Protein AF-A0A341FG64-F1 (afdb_monomer_lite)

Sequence (109 aa):
MRPYPYEPDDPVICEIAEPEDWAELVNRHPLVRKRDPDFWEHWLGAQRQGSRRHRTPFVLVNWADVAKEYDAVHVTPRGYLLSAWAPIATEYGLTTLAGWGPDLTCWLR

Secondary structure (DSSP, 8-state):
-PPP---PPPP-EEEE-SHHHHHHHHHHSEE-----HHHHHHHS---S-------PPB-EE-HHHHTTT-SEEEE-HHHHHHHBTS-EEETTEEE-B-S--TTEEEE--

Structure (mmCIF, N/CA/C/O backbone):
data_AF-A0A341FG64-F1
#
_entry.id   AF-A0A341FG64-F1
#
loop_
_atom_site.group_PDB
_atom_site.id
_atom_site.type_symbol
_atom_site.label_atom_id
_atom_site.label_alt_id
_atom_site.label_comp_id
_atom_site.label_asym_id
_atom_site.label_entity_id
_atom_site.label_seq_id
_atom_site.pdbx_PDB_ins_code
_atom_site.Cartn_x
_atom_site.Cartn_y
_atom_site.Cartn_z
_atom_site.occupancy
_atom_site.B_iso_or_equiv
_atom_site.auth_seq_id
_atom_site.auth_comp_id
_atom_site.auth_asym_id
_atom_site.auth_atom_id
_atom_site.pdbx_PDB_model_num
ATOM 1 N N . MET A 1 1 ? -25.489 -18.616 30.373 1.00 56.91 1 MET A N 1
ATOM 2 C CA . MET A 1 1 ? -24.491 -17.782 29.672 1.00 56.91 1 MET A CA 1
ATOM 3 C C . MET A 1 1 ? -25.256 -16.993 28.618 1.00 56.91 1 MET A C 1
ATOM 5 O O . MET A 1 1 ? -25.805 -17.620 27.724 1.00 56.91 1 MET A O 1
ATOM 9 N N . ARG A 1 2 ? -25.462 -15.679 28.794 1.00 49.84 2 ARG A N 1
ATOM 10 C CA . ARG A 1 2 ? -26.086 -14.861 27.737 1.00 49.84 2 ARG A CA 1
ATOM 11 C C . ARG A 1 2 ? -25.007 -14.585 26.681 1.00 49.84 2 ARG A C 1
ATOM 13 O O . ARG A 1 2 ? -23.911 -14.213 27.102 1.00 49.84 2 ARG A O 1
ATOM 20 N N . PRO A 1 3 ? -25.259 -14.786 25.377 1.00 68.00 3 PRO A N 1
ATOM 21 C CA . PRO A 1 3 ? -24.331 -14.321 24.357 1.00 68.00 3 PRO A CA 1
ATOM 22 C C . PRO A 1 3 ? -24.217 -12.800 24.485 1.00 68.00 3 PRO A C 1
ATOM 24 O O . PRO A 1 3 ? -25.222 -12.105 24.644 1.00 68.00 3 PRO A O 1
ATOM 27 N N . TYR A 1 4 ? -22.985 -12.304 24.518 1.00 62.62 4 TYR A N 1
ATOM 28 C CA . TYR A 1 4 ? -22.720 -10.874 24.440 1.00 62.62 4 TYR A CA 1
ATOM 29 C C . TYR A 1 4 ? -23.159 -10.427 23.038 1.00 62.62 4 TYR A C 1
ATOM 31 O O . TYR A 1 4 ? -22.728 -11.068 22.077 1.00 62.62 4 TYR A O 1
ATOM 39 N N . PRO A 1 5 ? -24.026 -9.413 22.877 1.00 66.31 5 PRO A N 1
ATOM 40 C CA . PRO A 1 5 ? -24.375 -8.912 21.555 1.00 66.31 5 PRO A CA 1
ATOM 41 C C . PRO A 1 5 ? -23.184 -8.100 21.038 1.00 66.31 5 PRO A C 1
ATOM 43 O O . PRO A 1 5 ? -23.105 -6.892 21.233 1.00 66.31 5 PRO A O 1
ATOM 46 N N . TYR A 1 6 ? -22.203 -8.796 20.475 1.00 63.22 6 TYR A N 1
ATOM 47 C CA . TYR A 1 6 ? -21.187 -8.207 19.622 1.00 63.22 6 TYR A CA 1
ATOM 48 C C . TYR A 1 6 ? -21.586 -8.566 18.195 1.00 63.22 6 TYR A C 1
ATOM 50 O O . TYR A 1 6 ? -21.353 -9.687 17.748 1.00 63.22 6 TYR A O 1
ATOM 58 N N . GLU A 1 7 ? -22.280 -7.647 17.533 1.00 70.44 7 GLU A N 1
ATOM 59 C CA . GLU A 1 7 ? -22.337 -7.627 16.076 1.00 70.44 7 GLU A CA 1
ATOM 60 C C . GLU A 1 7 ? -21.096 -6.834 15.652 1.00 70.44 7 GLU A C 1
ATOM 62 O O . GLU A 1 7 ? -21.065 -5.626 15.893 1.00 70.44 7 GLU A O 1
ATOM 67 N N . PRO A 1 8 ? -20.016 -7.488 15.183 1.00 68.81 8 PRO A N 1
ATOM 68 C CA . PRO A 1 8 ? -18.881 -6.751 14.651 1.00 68.81 8 PRO A CA 1
ATOM 69 C C . PRO A 1 8 ? -19.356 -5.903 13.476 1.00 68.81 8 PRO A C 1
ATOM 71 O O . PRO A 1 8 ? -20.103 -6.395 12.630 1.00 68.81 8 PRO A O 1
ATOM 74 N N . ASP A 1 9 ? -18.904 -4.654 13.424 1.00 81.75 9 ASP A N 1
ATOM 75 C CA . ASP A 1 9 ? -19.026 -3.853 12.212 1.00 81.75 9 ASP A CA 1
ATOM 76 C C . ASP A 1 9 ? -18.327 -4.580 11.050 1.00 81.75 9 ASP A C 1
ATOM 78 O O . ASP A 1 9 ? -17.316 -5.266 11.250 1.00 81.75 9 ASP A O 1
ATOM 82 N N . ASP A 1 10 ? -18.860 -4.432 9.836 1.00 88.81 10 ASP A N 1
ATOM 83 C CA . ASP A 1 10 ? -18.216 -4.977 8.641 1.00 88.81 10 ASP A CA 1
ATOM 84 C C . ASP A 1 10 ? -16.819 -4.346 8.467 1.00 88.81 10 ASP A C 1
ATOM 86 O O . ASP A 1 10 ? -16.678 -3.121 8.570 1.00 88.81 10 ASP A O 1
ATOM 90 N N . PRO A 1 11 ? -15.770 -5.147 8.194 1.00 92.00 11 PRO A N 1
ATOM 91 C CA . PRO A 1 11 ? -14.416 -4.628 8.072 1.00 92.00 11 PRO A CA 1
ATOM 92 C C . PRO A 1 11 ? -14.270 -3.744 6.829 1.00 92.00 11 PRO A C 1
ATOM 94 O O . PRO A 1 11 ? -14.699 -4.098 5.729 1.00 92.00 11 PRO A O 1
ATOM 97 N N . VAL A 1 12 ? -13.585 -2.614 6.986 1.00 96.56 12 VAL A N 1
ATOM 98 C CA . VAL A 1 12 ? -13.229 -1.708 5.892 1.00 96.56 12 VAL A CA 1
ATOM 99 C C . VAL A 1 12 ? -11.925 -2.189 5.261 1.00 96.56 12 VAL A C 1
ATOM 101 O O . VAL A 1 12 ? -10.845 -2.040 5.835 1.00 96.56 12 VAL A O 1
ATOM 104 N N . ILE A 1 13 ? -12.019 -2.776 4.070 1.00 97.56 13 ILE A N 1
ATOM 105 C CA . ILE A 1 13 ? -10.879 -3.365 3.359 1.00 97.56 13 ILE A CA 1
ATOM 106 C C . ILE A 1 13 ? -10.415 -2.415 2.252 1.00 97.56 13 ILE A C 1
ATOM 108 O O . ILE A 1 13 ? -11.212 -1.985 1.421 1.00 97.56 13 ILE A O 1
ATOM 112 N N . CYS A 1 14 ? -9.117 -2.114 2.219 1.00 98.12 14 CYS A N 1
ATOM 113 C CA . CYS A 1 14 ? -8.481 -1.507 1.054 1.00 98.12 14 CYS A CA 1
ATOM 114 C C . CYS A 1 14 ? -8.118 -2.615 0.059 1.00 98.12 14 CYS A C 1
ATOM 116 O O . CYS A 1 14 ? -7.256 -3.449 0.345 1.00 98.12 14 CYS A O 1
ATOM 118 N N . GLU A 1 15 ? -8.788 -2.641 -1.088 1.00 98.50 15 GLU A N 1
ATOM 119 C CA . GLU A 1 15 ? -8.514 -3.605 -2.152 1.00 98.50 15 GLU A CA 1
ATOM 120 C C . GLU A 1 15 ? -7.503 -3.034 -3.151 1.00 98.50 15 GLU A C 1
ATOM 122 O O . GLU A 1 15 ? -7.640 -1.904 -3.612 1.00 98.50 15 GLU A O 1
ATOM 127 N N . ILE A 1 16 ? -6.488 -3.830 -3.487 1.00 98.44 16 ILE A N 1
ATOM 128 C CA . ILE A 1 16 ? -5.479 -3.520 -4.500 1.00 98.44 16 ILE A CA 1
ATOM 129 C C . ILE A 1 16 ? -5.706 -4.454 -5.692 1.00 98.44 16 ILE A C 1
ATOM 131 O O . ILE A 1 16 ? -5.282 -5.622 -5.697 1.00 98.44 16 ILE A O 1
ATOM 135 N N . ALA A 1 17 ? -6.405 -3.949 -6.704 1.00 98.06 17 ALA A N 1
ATOM 136 C CA . ALA A 1 17 ? -6.764 -4.674 -7.917 1.00 98.06 17 ALA A CA 1
ATOM 137 C C . ALA A 1 17 ? -5.872 -4.312 -9.112 1.00 98.06 17 ALA A C 1
ATOM 139 O O . ALA A 1 17 ? -5.652 -5.154 -9.991 1.00 98.06 17 ALA A O 1
ATOM 140 N N . GLU A 1 18 ? -5.321 -3.100 -9.117 1.00 97.38 18 GLU A N 1
ATOM 141 C CA . GLU A 1 18 ? -4.484 -2.533 -10.175 1.00 97.38 18 GLU A CA 1
ATOM 142 C C . GLU A 1 18 ? -3.306 -1.718 -9.585 1.00 97.38 18 GLU A C 1
ATOM 144 O O . GLU A 1 18 ? -3.310 -1.376 -8.396 1.00 97.38 18 GLU A O 1
ATOM 149 N N . PRO A 1 19 ? -2.251 -1.425 -10.372 1.00 96.94 19 PRO A N 1
ATOM 150 C CA . PRO A 1 19 ? -1.117 -0.617 -9.910 1.00 96.94 19 PRO A CA 1
ATOM 151 C C . PRO A 1 19 ? -1.510 0.769 -9.385 1.00 96.94 19 PRO A C 1
ATOM 153 O O . PRO A 1 19 ? -0.857 1.301 -8.484 1.00 96.94 19 PRO A O 1
ATOM 156 N N . GLU A 1 20 ? -2.569 1.350 -9.940 1.00 97.75 20 GLU A N 1
ATOM 157 C CA . GLU A 1 20 ? -3.119 2.648 -9.567 1.00 97.75 20 GLU A CA 1
ATOM 158 C C . GLU A 1 20 ? -3.678 2.646 -8.139 1.00 97.75 20 GLU A C 1
ATOM 160 O O . GLU A 1 20 ? -3.420 3.599 -7.405 1.00 97.75 20 GLU A O 1
ATOM 165 N N . ASP A 1 21 ? -4.329 1.562 -7.702 1.00 98.12 21 ASP A N 1
ATOM 166 C CA . ASP A 1 21 ? -4.836 1.427 -6.326 1.00 98.12 21 ASP A CA 1
ATOM 167 C C . ASP A 1 21 ? -3.677 1.459 -5.320 1.00 98.12 21 ASP A C 1
ATOM 169 O O . ASP A 1 21 ? -3.730 2.104 -4.269 1.00 98.12 21 ASP A O 1
ATOM 173 N N . TRP A 1 22 ? -2.569 0.796 -5.670 1.00 97.31 22 TRP A N 1
ATOM 174 C CA . TRP A 1 22 ? -1.355 0.819 -4.859 1.00 97.31 22 TRP A CA 1
ATOM 175 C C . TRP A 1 22 ? -0.718 2.212 -4.824 1.00 97.31 22 TRP A C 1
ATOM 177 O O . TRP A 1 22 ? -0.284 2.675 -3.765 1.00 97.31 22 TRP A O 1
ATOM 187 N N . ALA A 1 23 ? -0.662 2.898 -5.968 1.00 96.94 23 ALA A N 1
ATOM 188 C CA . ALA A 1 23 ? -0.168 4.269 -6.041 1.00 96.94 23 ALA A CA 1
ATOM 189 C C . ALA A 1 23 ? -1.023 5.221 -5.193 1.00 96.94 23 ALA A C 1
ATOM 191 O O . ALA A 1 23 ? -0.469 6.050 -4.468 1.00 96.94 23 ALA A O 1
ATOM 192 N N . GLU A 1 24 ? -2.350 5.081 -5.242 1.00 98.06 24 GLU A N 1
ATOM 193 C CA . GLU A 1 24 ? -3.283 5.869 -4.441 1.00 98.06 24 GLU A CA 1
ATOM 194 C C . GLU A 1 24 ? -3.060 5.642 -2.943 1.00 98.06 24 GLU A C 1
ATOM 196 O O . GLU A 1 24 ? -2.925 6.613 -2.194 1.00 98.06 24 GLU A O 1
ATOM 201 N N . LEU A 1 25 ? -2.925 4.385 -2.507 1.00 97.44 25 LEU A N 1
ATOM 202 C CA . LEU A 1 25 ? -2.634 4.064 -1.108 1.00 97.44 25 LEU A CA 1
ATOM 203 C C . LEU A 1 25 ? -1.330 4.731 -0.634 1.00 97.44 25 LEU A C 1
ATOM 205 O O . LEU A 1 25 ? -1.283 5.313 0.453 1.00 97.44 25 LEU A O 1
ATOM 209 N N . VAL A 1 26 ? -0.278 4.694 -1.458 1.00 96.06 26 VAL A N 1
ATOM 210 C CA . VAL A 1 26 ? 1.011 5.342 -1.157 1.00 96.06 26 VAL A CA 1
ATOM 211 C C . VAL A 1 26 ? 0.890 6.868 -1.143 1.00 96.06 26 VAL A C 1
ATOM 213 O O . VAL A 1 26 ? 1.505 7.508 -0.292 1.00 96.06 26 VAL A O 1
ATOM 216 N N . ASN A 1 27 ? 0.110 7.460 -2.051 1.00 96.19 27 ASN A N 1
ATOM 217 C CA . ASN A 1 27 ? -0.121 8.906 -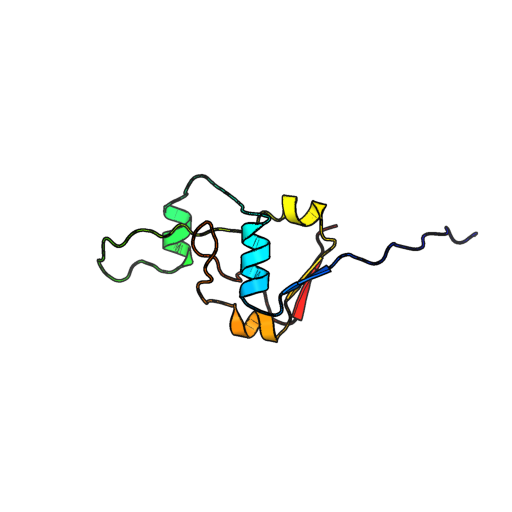2.095 1.00 96.19 27 ASN A CA 1
ATOM 218 C C . ASN A 1 27 ? -0.901 9.401 -0.871 1.00 96.19 27 ASN A C 1
ATOM 220 O O . ASN A 1 27 ? -0.584 10.460 -0.336 1.00 96.19 27 ASN A O 1
ATOM 224 N N . ARG A 1 28 ? -1.892 8.634 -0.401 1.00 97.38 28 ARG A N 1
ATOM 225 C CA . ARG A 1 28 ? -2.683 8.976 0.792 1.00 97.38 28 ARG A CA 1
ATOM 226 C C . ARG A 1 28 ? -1.899 8.791 2.084 1.00 97.38 28 ARG A C 1
ATOM 228 O O . ARG A 1 28 ? -2.011 9.616 2.985 1.00 97.38 28 ARG A O 1
ATOM 235 N N . HIS A 1 29 ? -1.075 7.748 2.151 1.00 96.50 29 HIS A N 1
ATOM 236 C CA . HIS A 1 29 ? -0.323 7.392 3.354 1.00 96.50 29 HIS A CA 1
ATOM 237 C C . HIS A 1 29 ? 1.184 7.296 3.080 1.00 96.50 29 HIS A C 1
ATOM 239 O O . HIS A 1 29 ? 1.782 6.229 3.268 1.00 96.50 29 HIS A O 1
ATOM 245 N N . PRO A 1 30 ? 1.850 8.384 2.652 1.00 94.56 30 PRO A N 1
ATOM 246 C CA . PRO A 1 30 ? 3.258 8.334 2.303 1.00 94.56 30 PRO A CA 1
ATOM 247 C C . PRO A 1 30 ? 4.116 8.238 3.565 1.00 94.56 30 PRO A C 1
ATOM 249 O O . PRO A 1 30 ? 4.071 9.085 4.463 1.00 94.56 30 PRO A O 1
ATOM 252 N N . LEU A 1 31 ? 4.986 7.235 3.623 1.00 89.94 31 LEU A N 1
ATOM 253 C CA . LEU A 1 31 ? 6.043 7.171 4.621 1.00 89.94 31 LEU A CA 1
ATOM 254 C C . LEU A 1 31 ? 7.222 8.037 4.170 1.00 89.94 31 LEU A C 1
ATOM 256 O O . LEU A 1 31 ? 8.206 7.557 3.601 1.00 89.94 31 LEU A O 1
ATOM 260 N N . VAL A 1 32 ? 7.137 9.336 4.451 1.00 70.81 32 VAL A N 1
ATOM 261 C CA . VAL A 1 32 ? 8.221 10.283 4.166 1.00 70.81 32 VAL A CA 1
ATOM 262 C C . VAL A 1 32 ? 9.329 10.126 5.216 1.00 70.81 32 VAL A C 1
ATOM 264 O O . VAL A 1 32 ? 9.395 10.851 6.208 1.00 70.81 32 VAL A O 1
ATOM 267 N N . ARG A 1 33 ? 10.228 9.155 5.020 1.00 62.16 33 ARG A N 1
ATOM 268 C CA . ARG A 1 33 ? 11.491 9.094 5.773 1.00 62.16 33 ARG A CA 1
ATOM 269 C C . ARG A 1 33 ? 12.503 10.077 5.182 1.00 62.16 33 ARG A C 1
ATOM 271 O O . ARG A 1 33 ? 12.575 10.260 3.969 1.00 62.16 33 ARG A O 1
ATOM 278 N N . LYS A 1 34 ? 13.349 10.674 6.035 1.00 53.47 34 LYS A N 1
ATOM 279 C CA . LYS A 1 34 ? 14.582 11.319 5.557 1.00 53.47 34 LYS A CA 1
ATOM 280 C C . LYS A 1 34 ? 15.366 10.268 4.771 1.00 53.47 34 LYS A C 1
ATOM 282 O O . LYS A 1 34 ? 15.621 9.193 5.302 1.00 53.47 34 LYS A O 1
ATOM 287 N N . ARG A 1 35 ? 15.680 10.589 3.514 1.00 53.12 35 ARG A N 1
ATOM 288 C CA . ARG A 1 35 ? 16.419 9.759 2.555 1.00 53.12 35 ARG A CA 1
ATOM 289 C C . ARG A 1 35 ? 17.545 8.992 3.256 1.00 53.12 35 ARG A C 1
ATOM 291 O O . ARG A 1 35 ? 18.530 9.613 3.637 1.00 53.12 35 ARG A O 1
ATOM 298 N N . ASP A 1 36 ? 17.393 7.677 3.387 1.00 56.84 36 ASP A N 1
ATOM 299 C CA . ASP A 1 36 ? 18.495 6.758 3.672 1.00 56.84 36 ASP A CA 1
ATOM 300 C C . ASP A 1 36 ? 19.053 6.311 2.310 1.00 56.84 36 ASP A C 1
ATOM 302 O O . ASP A 1 36 ? 18.378 5.572 1.584 1.00 56.84 36 ASP A O 1
ATOM 306 N N . PRO A 1 37 ? 20.208 6.844 1.873 1.00 54.50 37 PRO A N 1
ATOM 307 C CA . PRO A 1 37 ? 20.766 6.523 0.566 1.00 54.50 37 PRO A CA 1
ATOM 308 C C . PRO A 1 37 ? 21.193 5.054 0.444 1.00 54.50 37 PRO A C 1
ATOM 310 O O . PRO A 1 37 ? 21.226 4.553 -0.684 1.00 54.50 37 PRO A O 1
ATOM 313 N N . ASP A 1 38 ? 21.488 4.393 1.569 1.00 56.09 38 ASP A N 1
ATOM 314 C CA . ASP A 1 38 ? 22.153 3.089 1.640 1.00 56.09 38 ASP A CA 1
ATOM 315 C C . ASP A 1 38 ? 21.145 1.937 1.634 1.00 56.09 38 ASP A C 1
ATOM 317 O O . ASP A 1 38 ? 21.371 0.918 0.976 1.00 56.09 38 ASP A O 1
ATOM 321 N N . PHE A 1 39 ? 19.980 2.125 2.267 1.00 56.59 39 PHE A N 1
ATOM 322 C CA . PHE A 1 39 ? 18.872 1.160 2.207 1.00 56.59 39 PHE A CA 1
ATOM 323 C C . PHE A 1 39 ? 18.486 0.816 0.756 1.00 56.59 39 PHE A C 1
ATOM 325 O O . PHE A 1 39 ? 18.135 -0.319 0.440 1.00 56.59 39 PHE A O 1
ATOM 332 N N . TRP A 1 40 ? 18.592 1.792 -0.151 1.00 53.59 40 TRP A N 1
ATOM 333 C CA . TRP A 1 40 ? 18.111 1.673 -1.526 1.00 53.59 40 TRP A CA 1
ATOM 334 C C . TRP A 1 40 ? 19.088 0.999 -2.496 1.00 53.59 40 TRP A C 1
ATOM 336 O O . TRP A 1 40 ? 18.666 0.228 -3.360 1.00 53.59 40 TRP A O 1
ATOM 346 N N . GLU A 1 41 ? 20.395 1.250 -2.355 1.00 53.88 41 GLU A N 1
ATOM 347 C CA . GLU A 1 41 ? 21.422 0.610 -3.196 1.00 53.88 41 GLU A CA 1
ATOM 348 C C . GLU A 1 41 ? 21.447 -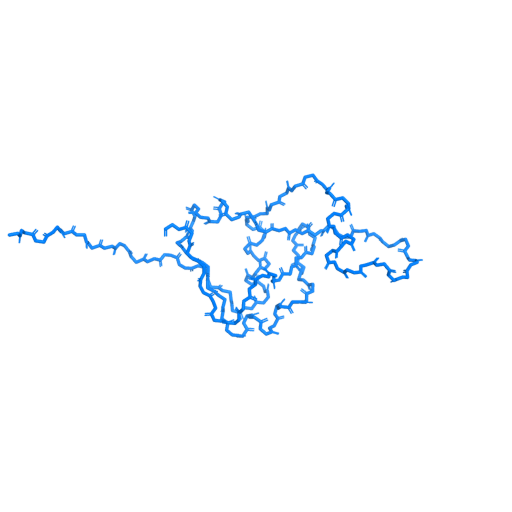0.910 -2.994 1.00 53.88 41 GLU A C 1
ATOM 350 O O . GLU A 1 41 ? 21.708 -1.660 -3.937 1.00 53.88 41 GLU A O 1
ATOM 355 N N . HIS A 1 42 ? 21.079 -1.356 -1.791 1.00 54.97 42 HIS A N 1
ATOM 356 C CA . HIS A 1 42 ? 20.950 -2.765 -1.445 1.00 54.97 42 HIS A CA 1
ATOM 357 C C . HIS A 1 42 ? 19.667 -3.410 -1.997 1.00 54.97 42 HIS A C 1
ATOM 359 O O . HIS A 1 42 ? 19.688 -4.574 -2.386 1.00 54.97 42 HIS A O 1
ATOM 365 N N . TRP A 1 43 ? 18.555 -2.668 -2.056 1.00 54.84 43 TRP A N 1
ATOM 366 C CA . TRP A 1 43 ? 17.229 -3.239 -2.322 1.00 54.84 43 TRP A CA 1
ATOM 367 C C . TRP A 1 43 ? 16.910 -3.432 -3.815 1.00 54.84 43 TRP A C 1
ATOM 369 O O . TRP A 1 43 ? 16.319 -4.440 -4.189 1.00 54.84 43 TRP A O 1
ATOM 379 N N . LEU A 1 44 ? 17.354 -2.519 -4.691 1.00 53.75 44 LEU A N 1
ATOM 380 C CA . LEU A 1 44 ? 17.155 -2.639 -6.149 1.00 53.75 44 LEU A CA 1
ATOM 381 C C . LEU A 1 4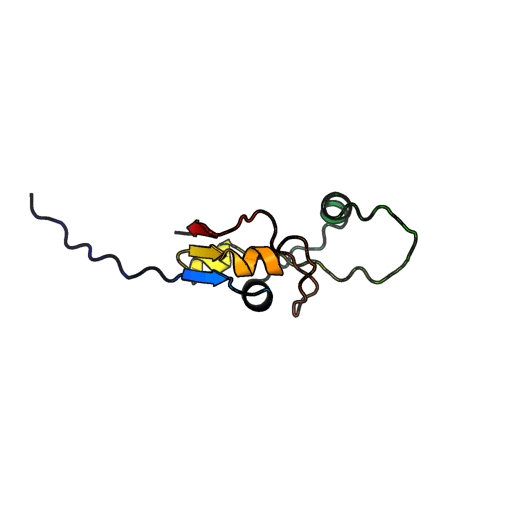4 ? 18.338 -3.253 -6.914 1.00 53.75 44 LEU A C 1
ATOM 383 O O . LEU A 1 44 ? 18.292 -3.343 -8.141 1.00 53.75 44 LEU A O 1
ATOM 387 N N . GLY A 1 45 ? 19.436 -3.617 -6.244 1.00 46.78 45 GLY A N 1
ATOM 388 C CA . GLY A 1 45 ? 20.652 -4.051 -6.942 1.00 46.78 45 GLY A CA 1
ATOM 389 C C . GLY A 1 45 ? 21.187 -2.991 -7.919 1.00 46.78 45 GLY A C 1
ATOM 390 O O . GLY A 1 45 ? 21.766 -3.326 -8.954 1.00 46.78 45 GLY A O 1
ATOM 391 N N . ALA A 1 46 ? 20.996 -1.701 -7.611 1.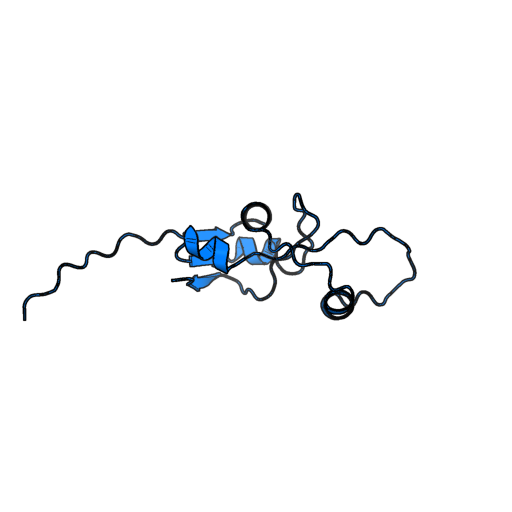00 48.38 46 ALA A N 1
ATOM 392 C CA . ALA A 1 46 ? 21.299 -0.558 -8.481 1.00 48.38 46 ALA A CA 1
ATOM 393 C C . ALA A 1 46 ? 22.812 -0.246 -8.606 1.00 48.38 46 ALA A C 1
ATOM 395 O O . ALA A 1 46 ? 23.222 0.905 -8.737 1.00 48.38 46 ALA A O 1
ATOM 396 N N . GLN A 1 47 ? 23.656 -1.281 -8.592 1.00 43.41 47 GLN A N 1
ATOM 397 C CA . GLN A 1 47 ? 25.111 -1.226 -8.776 1.00 43.41 47 GLN A CA 1
ATOM 398 C C . GLN A 1 47 ? 25.544 -1.586 -10.206 1.00 43.41 47 GLN A C 1
ATOM 400 O O . GLN A 1 47 ? 26.683 -1.992 -10.436 1.00 43.41 47 GLN A O 1
ATOM 405 N N . ARG A 1 48 ? 24.680 -1.425 -11.217 1.00 41.44 48 ARG A N 1
ATOM 406 C CA . ARG A 1 48 ? 25.119 -1.547 -12.614 1.00 41.44 48 ARG A CA 1
ATOM 407 C C . ARG A 1 48 ? 24.747 -0.329 -13.451 1.00 41.44 48 ARG A C 1
ATOM 409 O O . ARG A 1 48 ? 23.603 -0.130 -13.827 1.00 41.44 48 ARG A O 1
ATOM 416 N N . GLN A 1 49 ? 25.820 0.381 -13.812 1.00 39.78 49 GLN A N 1
ATOM 417 C CA . GLN A 1 49 ? 25.967 1.364 -14.888 1.00 39.78 49 GLN A CA 1
ATOM 418 C C . GLN A 1 49 ? 25.685 2.828 -14.525 1.00 39.78 49 GLN A C 1
ATOM 420 O O . GLN A 1 49 ? 24.671 3.408 -14.890 1.00 39.78 49 GLN A O 1
ATOM 425 N N . GLY A 1 50 ? 26.677 3.462 -13.890 1.00 38.81 50 GLY A N 1
ATOM 426 C CA . GLY A 1 50 ? 27.416 4.582 -14.501 1.00 38.81 50 GLY A CA 1
ATOM 427 C C . GLY A 1 50 ? 26.658 5.820 -14.998 1.00 38.81 50 GLY A C 1
ATOM 428 O O . GLY A 1 50 ? 27.246 6.616 -15.723 1.00 38.81 50 GLY A O 1
ATOM 429 N N . SER A 1 51 ? 25.394 6.024 -14.641 1.00 40.53 51 SER A N 1
ATOM 430 C CA . SER A 1 51 ? 24.622 7.191 -15.064 1.00 40.53 51 SER A CA 1
ATOM 431 C C . SER A 1 51 ? 24.264 8.055 -13.864 1.00 40.53 51 SER A C 1
ATOM 433 O O . SER A 1 51 ? 23.512 7.648 -12.985 1.00 40.53 51 SER A O 1
ATOM 435 N N . ARG A 1 52 ? 24.773 9.293 -13.867 1.00 48.50 52 ARG A N 1
ATOM 436 C CA . ARG A 1 52 ? 24.338 10.411 -13.012 1.00 48.50 52 ARG A CA 1
ATOM 437 C C . ARG A 1 52 ? 22.897 10.831 -13.351 1.00 48.50 52 ARG A C 1
ATOM 439 O O . ARG A 1 52 ? 22.660 11.967 -13.751 1.00 48.50 52 ARG A O 1
ATOM 446 N N . ARG A 1 53 ? 21.931 9.917 -13.261 1.00 46.53 53 ARG A N 1
ATOM 447 C CA . ARG A 1 53 ? 20.513 10.206 -13.492 1.00 46.53 53 ARG A CA 1
ATOM 448 C C . ARG A 1 53 ? 19.827 10.398 -12.149 1.00 46.53 53 ARG A C 1
ATOM 450 O O . ARG A 1 53 ? 20.035 9.616 -11.228 1.00 46.53 53 ARG A O 1
ATOM 457 N N . HIS A 1 54 ? 19.089 11.500 -12.057 1.00 46.03 54 HIS A N 1
ATOM 458 C CA . HIS A 1 54 ? 18.223 11.898 -10.954 1.00 46.03 54 HIS A CA 1
ATOM 459 C C . HIS A 1 54 ? 17.712 10.683 -10.168 1.00 46.03 54 HIS A C 1
ATOM 461 O O . HIS A 1 54 ? 17.006 9.847 -10.726 1.00 46.03 54 HIS A O 1
ATOM 467 N N . ARG A 1 55 ? 18.100 10.561 -8.887 1.00 63.00 55 ARG A N 1
ATOM 468 C CA . ARG A 1 55 ? 17.513 9.552 -7.996 1.00 63.00 55 ARG A CA 1
ATOM 469 C C . ARG A 1 55 ? 16.059 9.962 -7.783 1.00 63.00 55 ARG A C 1
ATOM 471 O O . ARG A 1 55 ? 15.797 10.774 -6.898 1.00 63.00 55 ARG A O 1
ATOM 478 N N . THR A 1 56 ? 15.143 9.473 -8.618 1.00 66.81 56 THR A N 1
ATOM 479 C CA . THR A 1 56 ? 13.713 9.599 -8.333 1.00 66.81 56 THR A CA 1
ATOM 480 C C . THR A 1 56 ? 13.486 8.971 -6.957 1.00 66.81 56 THR A C 1
ATOM 482 O O . THR A 1 56 ? 13.916 7.832 -6.751 1.00 66.81 56 THR A O 1
ATOM 485 N N . PRO A 1 57 ? 12.940 9.718 -5.985 1.00 77.56 57 PRO A N 1
ATOM 486 C CA . PRO A 1 57 ? 12.724 9.205 -4.638 1.00 77.56 57 PRO A CA 1
ATOM 487 C C . PRO A 1 57 ? 11.838 7.962 -4.677 1.00 77.56 57 PRO A C 1
ATOM 489 O O . PRO A 1 57 ? 10.931 7.875 -5.501 1.00 77.56 57 PRO A O 1
ATOM 492 N N . PHE A 1 58 ? 12.118 7.000 -3.799 1.00 80.12 58 PHE A N 1
ATOM 493 C CA . PHE A 1 58 ? 11.248 5.850 -3.604 1.00 80.12 58 PHE A CA 1
ATOM 494 C C . PHE A 1 58 ? 10.425 6.029 -2.334 1.00 80.12 58 PHE A C 1
ATOM 496 O O . PHE A 1 58 ? 10.953 6.480 -1.315 1.00 80.12 58 PHE A O 1
ATOM 503 N N . VAL A 1 59 ? 9.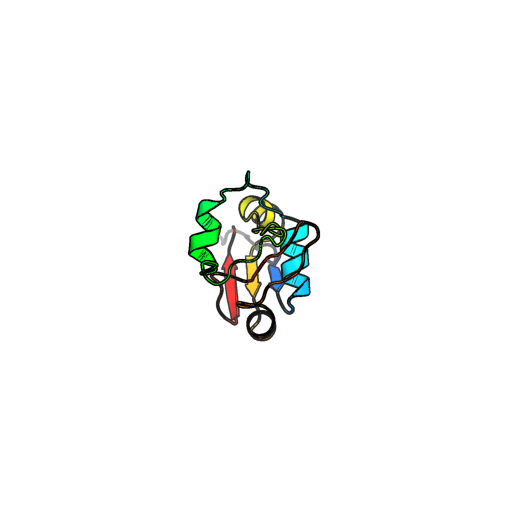145 5.694 -2.407 1.00 87.94 59 VAL A N 1
ATOM 504 C CA . VAL A 1 59 ? 8.132 6.045 -1.415 1.00 87.94 59 VAL A CA 1
ATOM 505 C C . VAL A 1 59 ? 7.490 4.761 -0.913 1.00 87.94 59 VAL A C 1
ATOM 507 O O . VAL A 1 59 ? 7.069 3.909 -1.698 1.00 87.94 59 VAL A O 1
ATOM 510 N N . LEU A 1 60 ? 7.445 4.615 0.409 1.00 90.31 60 LEU A N 1
ATOM 511 C CA . LEU A 1 60 ? 6.835 3.474 1.087 1.00 90.31 60 LEU A CA 1
ATOM 512 C C . LEU A 1 60 ? 5.486 3.877 1.684 1.00 90.31 60 LEU A C 1
ATOM 514 O O . LEU A 1 60 ? 5.239 5.059 1.910 1.00 90.31 60 LEU A O 1
ATOM 518 N N . VAL A 1 61 ? 4.646 2.889 1.982 1.00 93.50 61 VAL A N 1
ATOM 519 C CA . VAL A 1 61 ? 3.373 3.089 2.687 1.00 93.50 61 VAL A CA 1
ATOM 520 C C . VAL A 1 61 ? 3.623 3.261 4.188 1.00 93.50 61 VAL A C 1
ATOM 522 O O . VAL A 1 61 ? 4.397 2.514 4.797 1.00 93.50 61 VAL A O 1
ATOM 525 N N . ASN A 1 62 ? 2.957 4.232 4.808 1.00 94.75 62 ASN A N 1
ATOM 526 C CA . ASN A 1 62 ? 2.909 4.397 6.255 1.00 94.75 62 ASN A CA 1
ATOM 527 C C . ASN A 1 62 ? 1.783 3.541 6.851 1.00 94.75 62 ASN A C 1
ATOM 529 O O . ASN A 1 62 ? 0.670 4.016 7.061 1.00 94.75 62 ASN A O 1
ATOM 533 N N . TRP A 1 63 ? 2.081 2.281 7.163 1.00 94.94 63 TRP A N 1
ATOM 534 C CA . TRP A 1 63 ? 1.088 1.322 7.667 1.00 94.94 63 TRP A CA 1
ATOM 535 C C . TRP A 1 63 ? 0.386 1.747 8.961 1.00 94.94 63 TRP A C 1
ATOM 537 O O . TRP A 1 63 ? -0.786 1.436 9.147 1.00 94.94 63 TRP A O 1
ATOM 547 N N . ALA A 1 64 ? 1.068 2.493 9.837 1.00 95.00 64 ALA A N 1
ATOM 548 C CA . ALA A 1 64 ? 0.458 3.014 11.061 1.00 95.00 64 ALA A CA 1
ATOM 549 C C . ALA A 1 64 ? -0.612 4.082 10.778 1.00 95.00 64 ALA A C 1
ATOM 551 O O . ALA A 1 64 ? -1.486 4.317 11.608 1.00 95.00 64 ALA A O 1
ATOM 552 N N . ASP A 1 65 ? -0.522 4.752 9.629 1.00 96.31 65 ASP A N 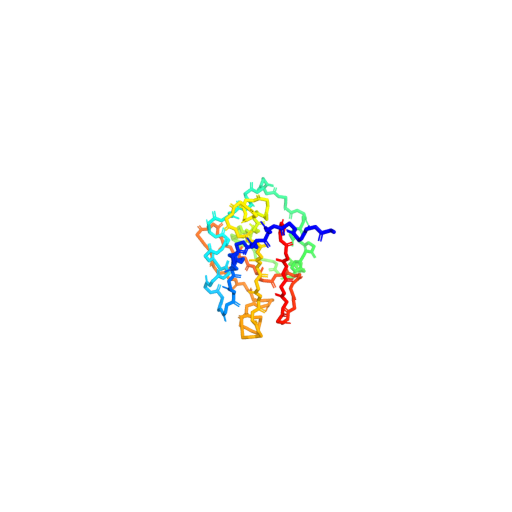1
ATOM 553 C CA . ASP A 1 65 ? -1.525 5.705 9.170 1.00 96.31 65 ASP A CA 1
ATOM 554 C C . ASP A 1 65 ? -2.671 4.999 8.436 1.00 96.31 65 ASP A C 1
ATOM 556 O O . ASP A 1 65 ? -3.827 5.262 8.747 1.00 96.31 65 ASP A O 1
ATOM 560 N N . VAL A 1 66 ? -2.356 4.014 7.583 1.00 97.62 66 VAL A N 1
ATOM 561 C CA . VAL A 1 66 ? -3.356 3.151 6.918 1.00 97.62 66 VAL A CA 1
ATOM 562 C C . VAL A 1 66 ? -4.283 2.479 7.936 1.00 97.62 66 VAL A C 1
ATOM 564 O O . VAL A 1 66 ? -5.497 2.467 7.751 1.00 97.62 66 VAL A O 1
ATOM 567 N N . ALA A 1 67 ? -3.734 1.977 9.048 1.00 97.12 67 ALA A N 1
ATOM 568 C CA . ALA A 1 67 ? -4.495 1.303 10.106 1.00 97.12 67 ALA A CA 1
ATOM 569 C C . ALA A 1 67 ? -5.545 2.196 10.801 1.00 97.12 67 ALA A C 1
ATOM 571 O O . ALA A 1 67 ? -6.392 1.693 11.538 1.00 97.12 67 ALA A O 1
ATOM 572 N N . LYS A 1 68 ? -5.498 3.521 10.599 1.00 96.38 68 LYS A N 1
ATOM 573 C CA . LYS A 1 68 ? -6.520 4.451 11.107 1.00 96.38 68 LYS A CA 1
ATOM 574 C C . LYS A 1 68 ? -7.779 4.467 10.241 1.00 96.38 68 LYS A C 1
ATOM 576 O O . LYS A 1 68 ? -8.827 4.870 10.734 1.00 96.38 68 LYS A O 1
ATOM 581 N N . GLU A 1 69 ? -7.667 4.071 8.973 1.00 96.56 69 GLU A N 1
ATOM 582 C CA . GLU A 1 69 ? -8.750 4.137 7.983 1.00 96.56 69 GLU A CA 1
ATOM 583 C C . GLU A 1 69 ? -9.249 2.750 7.567 1.00 96.56 69 GLU A C 1
ATOM 585 O O . GLU A 1 69 ? -10.443 2.580 7.330 1.00 96.56 69 GLU A O 1
ATOM 590 N N . TYR A 1 70 ? -8.364 1.753 7.529 1.00 97.69 70 TYR A N 1
ATOM 591 C CA . TYR A 1 70 ? -8.674 0.411 7.042 1.00 97.69 70 TYR A CA 1
ATOM 592 C C . TYR A 1 70 ? -8.425 -0.653 8.114 1.00 97.69 70 TYR A C 1
ATOM 594 O O . TYR A 1 70 ? -7.467 -0.578 8.886 1.00 97.69 70 TYR A O 1
ATOM 602 N N . ASP A 1 71 ? -9.290 -1.665 8.141 1.00 97.25 71 ASP A N 1
ATOM 603 C CA . ASP A 1 71 ? -9.117 -2.898 8.915 1.00 97.25 71 ASP A CA 1
ATOM 604 C C . ASP A 1 71 ? -8.041 -3.798 8.316 1.00 97.25 71 ASP A C 1
ATOM 606 O O . ASP A 1 71 ? -7.269 -4.441 9.029 1.00 97.25 71 ASP A O 1
ATOM 610 N N . ALA A 1 72 ? -7.999 -3.846 6.987 1.00 97.50 72 ALA A N 1
ATOM 611 C CA . ALA A 1 72 ? -7.095 -4.700 6.247 1.00 97.50 72 ALA A CA 1
ATOM 612 C C . ALA A 1 72 ? -6.764 -4.123 4.871 1.00 97.50 72 ALA A C 1
ATOM 614 O O . ALA A 1 72 ? -7.510 -3.317 4.313 1.00 97.50 72 ALA A O 1
ATOM 615 N N . VAL A 1 73 ? -5.660 -4.602 4.305 1.00 98.31 73 VAL A N 1
ATOM 616 C CA . VAL A 1 73 ? -5.334 -4.427 2.888 1.00 98.31 73 VAL A CA 1
ATOM 617 C C . VAL A 1 73 ? -5.323 -5.796 2.225 1.00 98.31 73 VAL A C 1
ATOM 619 O O . VAL A 1 73 ? -4.630 -6.701 2.695 1.00 98.31 73 VAL A O 1
ATOM 622 N N . HIS A 1 74 ? -6.087 -5.948 1.148 1.00 98.31 74 HIS A N 1
ATOM 623 C CA . HIS A 1 74 ? -6.141 -7.161 0.336 1.00 98.31 74 HIS A CA 1
ATOM 624 C C . HIS A 1 74 ? -5.560 -6.888 -1.045 1.00 98.31 74 HIS A C 1
ATOM 626 O O . HIS A 1 74 ? -5.931 -5.928 -1.713 1.00 98.31 74 HIS A O 1
ATOM 632 N N . VAL A 1 75 ? -4.636 -7.742 -1.476 1.00 98.44 75 VAL A N 1
ATOM 633 C CA . VAL A 1 75 ? -4.050 -7.694 -2.814 1.00 98.44 75 VAL A CA 1
ATOM 634 C C . VAL A 1 75 ? -4.646 -8.813 -3.642 1.00 98.44 75 VAL A C 1
ATOM 636 O O . VAL A 1 75 ? -4.368 -9.988 -3.402 1.00 98.44 75 VAL A O 1
ATOM 639 N N . THR A 1 76 ? -5.400 -8.459 -4.677 1.00 98.44 76 THR A N 1
ATOM 640 C CA . THR A 1 76 ? -5.951 -9.455 -5.599 1.00 98.44 76 THR A CA 1
ATOM 641 C C . THR A 1 76 ? -4.833 -10.126 -6.419 1.00 98.44 76 THR A C 1
ATOM 643 O O . THR A 1 76 ? -3.763 -9.540 -6.631 1.00 98.44 76 THR A O 1
ATOM 646 N N . PRO A 1 77 ? -5.059 -11.329 -6.980 1.00 97.88 77 PRO A N 1
ATOM 647 C CA . PRO A 1 77 ? -4.119 -11.936 -7.925 1.00 97.88 77 PRO A CA 1
ATOM 648 C C . PRO A 1 77 ? -3.762 -11.031 -9.113 1.00 97.88 77 PRO A C 1
ATOM 650 O O . PRO A 1 77 ? -2.606 -10.990 -9.534 1.00 97.88 77 PRO A O 1
ATOM 653 N N . ARG A 1 78 ? -4.743 -10.290 -9.648 1.00 96.88 78 ARG A N 1
ATOM 654 C CA . ARG A 1 78 ? -4.541 -9.346 -10.758 1.00 96.88 78 ARG A CA 1
ATOM 655 C C . ARG A 1 78 ? -3.637 -8.195 -10.326 1.00 96.88 78 ARG A C 1
ATOM 657 O O . ARG A 1 78 ? -2.634 -7.947 -10.992 1.00 96.88 78 ARG A O 1
ATOM 664 N N . GLY A 1 79 ? -3.961 -7.560 -9.202 1.00 96.56 79 GLY A N 1
ATOM 665 C CA . GLY A 1 79 ? -3.188 -6.453 -8.645 1.00 96.56 79 GLY A CA 1
ATOM 666 C C . GLY A 1 79 ? -1.743 -6.861 -8.413 1.00 96.56 79 GLY A C 1
ATOM 667 O O . GLY A 1 79 ? -0.830 -6.162 -8.850 1.00 96.56 79 GLY A O 1
ATOM 668 N N . TYR A 1 80 ? -1.524 -8.053 -7.852 1.00 96.69 80 TYR A N 1
ATOM 669 C CA . TYR A 1 80 ? -0.186 -8.610 -7.695 1.00 96.69 80 TYR A CA 1
ATOM 670 C C . TYR A 1 80 ? 0.560 -8.753 -9.030 1.00 96.69 80 TYR A C 1
ATOM 672 O O . TYR A 1 80 ? 1.666 -8.237 -9.166 1.00 96.69 80 TYR A O 1
ATOM 680 N N . LEU A 1 81 ? -0.033 -9.419 -10.026 1.00 95.62 81 LEU A N 1
ATOM 681 C CA . LEU A 1 81 ? 0.630 -9.686 -11.311 1.00 95.62 81 LEU A CA 1
ATOM 682 C C . LEU A 1 81 ? 0.951 -8.416 -12.110 1.00 95.62 81 LEU A C 1
ATOM 684 O O . LEU A 1 81 ? 1.923 -8.411 -12.863 1.00 95.62 81 LEU A O 1
ATOM 688 N N . LEU A 1 82 ? 0.150 -7.360 -11.959 1.00 94.38 82 LEU A N 1
ATOM 689 C CA . LEU A 1 82 ? 0.368 -6.084 -12.642 1.00 94.38 82 LEU A CA 1
ATOM 690 C C . LEU A 1 82 ? 1.357 -5.166 -11.905 1.00 94.38 82 LEU A C 1
ATOM 692 O O . LEU A 1 82 ? 1.974 -4.313 -12.541 1.00 94.38 82 LEU A O 1
ATOM 696 N N . SER A 1 83 ? 1.515 -5.336 -10.590 1.00 92.06 83 SER A N 1
ATOM 697 C CA . SER A 1 83 ? 2.192 -4.356 -9.722 1.00 92.06 83 SER A CA 1
ATOM 698 C C . SER A 1 83 ? 3.501 -4.859 -9.114 1.00 92.06 83 SER A C 1
ATOM 700 O O . SER A 1 83 ? 4.394 -4.066 -8.803 1.00 92.06 83 SER A O 1
ATOM 702 N N . ALA A 1 84 ? 3.628 -6.169 -8.891 1.00 88.50 84 ALA A N 1
ATOM 703 C CA . ALA A 1 84 ? 4.777 -6.741 -8.204 1.00 88.50 84 ALA A CA 1
ATOM 704 C C . ALA A 1 84 ? 6.063 -6.536 -9.013 1.00 88.50 84 ALA A C 1
ATOM 706 O O . ALA A 1 84 ? 6.109 -6.787 -10.216 1.00 88.50 84 ALA A O 1
ATOM 707 N N . TRP A 1 85 ? 7.128 -6.105 -8.330 1.00 78.75 85 TRP A N 1
ATOM 708 C CA . TRP A 1 85 ? 8.474 -5.914 -8.896 1.00 78.75 85 TRP A CA 1
ATOM 709 C C . TRP A 1 85 ? 8.582 -4.884 -10.034 1.00 78.75 85 TRP A C 1
ATOM 711 O O . TRP A 1 85 ? 9.668 -4.696 -10.586 1.00 78.75 85 TRP A O 1
ATOM 721 N N . ALA A 1 86 ? 7.494 -4.183 -10.357 1.00 85.56 86 ALA A N 1
ATOM 722 C CA . ALA A 1 86 ? 7.476 -3.071 -11.295 1.00 85.56 86 ALA A CA 1
ATOM 723 C C . ALA A 1 86 ? 7.558 -1.731 -10.539 1.00 85.56 86 ALA A C 1
ATOM 725 O O . ALA A 1 86 ? 6.983 -1.600 -9.452 1.00 85.56 86 ALA A O 1
ATOM 726 N N . PRO A 1 87 ? 8.265 -0.719 -11.076 1.00 89.62 87 PRO A N 1
ATOM 727 C CA . PRO A 1 87 ? 8.187 0.635 -10.549 1.00 89.62 87 PRO A CA 1
ATOM 728 C C . PRO A 1 87 ? 6.817 1.243 -10.874 1.00 89.62 87 PRO A C 1
ATOM 730 O O . PRO A 1 87 ? 6.415 1.302 -12.033 1.00 89.62 87 PRO A O 1
ATOM 733 N N . ILE A 1 88 ? 6.135 1.734 -9.847 1.00 93.06 88 ILE A N 1
ATOM 734 C CA . ILE A 1 88 ? 4.823 2.380 -9.918 1.00 93.06 88 ILE A CA 1
ATOM 735 C C . ILE A 1 88 ? 5.019 3.860 -9.600 1.00 93.06 88 ILE A C 1
ATOM 737 O O . ILE A 1 88 ? 5.683 4.199 -8.621 1.00 93.06 88 ILE A O 1
ATOM 741 N N . ALA A 1 89 ? 4.493 4.748 -10.438 1.00 92.62 89 ALA A N 1
ATOM 742 C CA . ALA A 1 89 ? 4.624 6.186 -10.227 1.00 92.62 89 ALA A CA 1
ATOM 743 C C . ALA A 1 89 ? 3.652 6.682 -9.150 1.00 92.62 89 ALA A C 1
ATOM 745 O O . ALA A 1 89 ? 2.503 6.259 -9.095 1.00 92.62 89 ALA A O 1
ATOM 746 N N . THR A 1 90 ? 4.122 7.605 -8.317 1.00 92.75 90 THR A N 1
ATOM 747 C CA . THR A 1 90 ? 3.351 8.281 -7.269 1.00 92.75 90 THR A CA 1
ATOM 748 C C . THR A 1 90 ? 3.613 9.786 -7.343 1.00 92.75 90 THR A C 1
ATOM 750 O O . THR A 1 90 ? 4.538 10.235 -8.025 1.00 92.75 90 THR A O 1
ATOM 753 N N . GLU A 1 91 ? 2.838 10.592 -6.619 1.00 91.88 91 GLU A N 1
ATOM 754 C CA . GLU A 1 91 ? 3.056 12.045 -6.539 1.00 91.88 91 GLU A CA 1
ATOM 755 C C . GLU A 1 91 ? 4.408 12.395 -5.898 1.00 91.88 91 GLU A C 1
ATOM 757 O O . GLU A 1 91 ? 4.991 13.449 -6.160 1.00 91.88 91 GLU A O 1
ATOM 762 N N . TYR A 1 92 ? 4.932 11.483 -5.080 1.00 88.44 92 TYR A N 1
ATOM 763 C CA . TYR A 1 92 ? 6.159 11.668 -4.316 1.00 88.44 92 TYR A CA 1
ATOM 764 C C . TYR A 1 92 ? 7.366 10.938 -4.908 1.00 88.44 92 TYR A C 1
ATOM 766 O O . TYR A 1 92 ? 8.442 11.018 -4.317 1.00 88.44 92 TYR A O 1
ATOM 774 N N . GLY A 1 93 ? 7.217 10.231 -6.037 1.00 88.50 93 GLY A N 1
ATOM 775 C CA . GLY A 1 93 ? 8.298 9.494 -6.686 1.00 88.50 93 GLY A CA 1
ATOM 776 C C . GLY A 1 93 ? 7.868 8.148 -7.267 1.00 88.50 93 GLY A C 1
ATOM 777 O O . GLY A 1 93 ? 6.910 8.060 -8.026 1.00 88.50 93 GLY A O 1
ATOM 778 N N . LEU A 1 94 ? 8.635 7.103 -6.970 1.00 88.75 94 LEU A N 1
ATOM 779 C CA . LEU A 1 94 ? 8.334 5.727 -7.361 1.00 88.75 94 LEU A CA 1
ATOM 780 C C . LEU A 1 94 ? 7.991 4.888 -6.130 1.00 88.75 94 LEU A C 1
ATOM 782 O O . LEU A 1 94 ? 8.495 5.128 -5.040 1.00 88.75 94 LEU A O 1
ATOM 786 N N . THR A 1 95 ? 7.174 3.866 -6.309 1.00 90.56 95 THR A N 1
ATOM 787 C CA . THR A 1 95 ? 6.912 2.817 -5.325 1.00 90.56 95 THR A CA 1
ATOM 788 C C . THR A 1 95 ? 6.900 1.458 -6.026 1.00 90.56 95 THR A C 1
ATOM 790 O O . THR A 1 95 ? 7.070 1.369 -7.240 1.00 90.56 95 THR A O 1
ATOM 793 N N . THR A 1 96 ? 6.758 0.375 -5.273 1.00 90.44 96 THR A N 1
ATOM 794 C CA . THR A 1 96 ? 6.508 -0.960 -5.821 1.00 90.44 96 THR A CA 1
ATOM 795 C C . THR A 1 96 ? 5.767 -1.782 -4.783 1.00 90.44 96 THR A C 1
ATOM 797 O O . THR A 1 96 ? 5.931 -1.567 -3.577 1.00 90.44 96 THR A O 1
ATOM 800 N N . LEU A 1 97 ? 4.967 -2.734 -5.252 1.00 92.19 97 LEU A N 1
ATOM 801 C CA . LEU A 1 97 ? 4.266 -3.675 -4.396 1.00 92.19 97 LEU A CA 1
ATOM 802 C C . LEU A 1 97 ? 5.250 -4.750 -3.908 1.00 92.19 97 LEU A C 1
ATOM 804 O O . LEU A 1 97 ? 5.424 -5.793 -4.540 1.00 92.19 97 LEU A O 1
ATOM 808 N N . ALA A 1 98 ? 5.928 -4.476 -2.793 1.00 84.69 98 ALA A N 1
ATOM 809 C CA . ALA A 1 98 ? 6.960 -5.349 -2.243 1.00 84.69 98 ALA A CA 1
ATOM 810 C C . ALA A 1 98 ? 6.552 -6.029 -0.939 1.00 84.69 98 ALA A C 1
ATOM 812 O O . ALA A 1 98 ? 5.885 -5.429 -0.102 1.00 84.69 98 ALA A O 1
ATOM 813 N N . GLY A 1 99 ? 7.014 -7.266 -0.738 1.00 85.56 99 GLY A N 1
ATOM 814 C CA . GLY A 1 99 ? 6.680 -8.048 0.458 1.00 85.56 99 GLY A CA 1
ATOM 815 C C . GLY A 1 99 ? 5.268 -8.642 0.444 1.00 85.56 99 GLY A C 1
ATOM 816 O O . GLY A 1 99 ? 4.846 -9.207 1.446 1.00 85.56 99 GLY A O 1
ATOM 817 N N . TRP A 1 100 ? 4.565 -8.545 -0.686 1.00 94.00 100 TRP A N 1
ATOM 818 C CA . TRP A 1 100 ? 3.245 -9.130 -0.903 1.00 94.00 100 TRP A CA 1
ATOM 819 C C . TRP A 1 100 ? 3.324 -10.401 -1.752 1.00 94.00 100 TRP A C 1
ATOM 821 O O . TRP A 1 100 ? 4.312 -10.655 -2.447 1.00 94.00 100 TRP A O 1
ATOM 831 N N . GLY A 1 101 ? 2.255 -11.186 -1.695 1.00 94.31 101 GLY A N 1
ATOM 832 C CA . GLY A 1 101 ? 1.958 -12.305 -2.579 1.00 94.31 101 GLY A CA 1
ATOM 833 C C . GLY A 1 101 ? 0.563 -12.127 -3.185 1.00 94.31 101 GLY A C 1
ATOM 834 O O . GLY A 1 101 ? -0.179 -11.241 -2.751 1.00 94.31 101 GLY A O 1
ATOM 835 N N . PRO A 1 102 ? 0.202 -12.940 -4.188 1.00 95.81 102 PRO A N 1
ATOM 836 C CA . PRO A 1 102 ? -1.133 -12.900 -4.767 1.00 95.81 102 PRO A CA 1
ATOM 837 C C . PRO A 1 102 ? -2.177 -13.373 -3.751 1.00 95.81 102 PRO A C 1
ATOM 839 O O . PRO A 1 102 ? -1.940 -14.346 -3.036 1.00 95.81 102 PRO A O 1
ATOM 842 N N . ASP A 1 103 ? -3.332 -12.707 -3.737 1.00 97.69 103 ASP A N 1
ATOM 843 C CA . ASP A 1 103 ? -4.484 -13.025 -2.879 1.00 97.69 103 ASP A CA 1
ATOM 844 C C . ASP A 1 103 ? -4.195 -12.970 -1.370 1.00 97.69 103 ASP A C 1
ATOM 846 O O . ASP A 1 103 ? -4.753 -13.724 -0.575 1.00 97.69 103 ASP A O 1
ATOM 850 N N . LEU A 1 104 ? -3.277 -12.090 -0.961 1.00 97.50 104 LEU A N 1
ATOM 851 C CA . LEU A 1 104 ? -2.948 -11.907 0.449 1.00 97.50 104 LEU A CA 1
ATOM 852 C C . LEU A 1 104 ? -3.750 -10.767 1.065 1.00 97.50 104 LEU A C 1
ATOM 854 O O . LEU A 1 104 ? -3.801 -9.665 0.520 1.00 97.50 104 LEU A O 1
ATOM 858 N N . THR A 1 105 ? -4.280 -11.025 2.259 1.00 97.88 105 THR A N 1
ATOM 859 C CA . THR A 1 105 ? -4.883 -10.018 3.136 1.00 97.88 105 THR A CA 1
ATOM 860 C C . THR A 1 105 ? -3.994 -9.798 4.353 1.00 97.88 105 THR A C 1
ATOM 862 O O . THR A 1 105 ? -3.696 -10.739 5.091 1.00 97.88 105 THR A O 1
ATOM 865 N N . CYS A 1 106 ? -3.585 -8.552 4.584 1.00 96.44 106 CYS A N 1
ATOM 866 C CA . CYS A 1 106 ? -2.904 -8.132 5.804 1.00 96.44 106 CYS A CA 1
ATOM 867 C C . CYS A 1 106 ? -3.891 -7.386 6.704 1.00 96.44 106 CYS A C 1
ATOM 869 O O . CYS A 1 106 ? -4.388 -6.329 6.320 1.00 96.44 106 CYS A O 1
ATOM 871 N N . TRP A 1 107 ? -4.155 -7.933 7.890 1.00 96.69 107 TRP A N 1
ATOM 872 C CA . TRP A 1 107 ? -4.973 -7.295 8.922 1.00 96.69 107 TRP A CA 1
ATOM 873 C C . TRP A 1 107 ? -4.136 -6.301 9.729 1.00 96.69 107 TRP A C 1
ATOM 875 O O . TRP A 1 107 ? -3.002 -6.604 10.108 1.00 96.69 107 TRP A O 1
ATOM 885 N N . LEU A 1 108 ? -4.697 -5.120 9.978 1.00 95.56 108 LEU A N 1
ATOM 886 C CA . LEU A 1 108 ? -4.024 -3.994 10.627 1.00 95.56 108 LEU A CA 1
ATOM 887 C C . LEU A 1 108 ? -4.554 -3.713 12.040 1.00 95.56 108 LEU A C 1
ATOM 889 O O . LEU A 1 108 ? -3.846 -3.083 12.831 1.00 95.56 108 LEU A O 1
ATOM 893 N N . ARG A 1 109 ? -5.770 -4.175 12.351 1.00 84.19 109 ARG A N 1
ATOM 894 C CA . ARG A 1 109 ? -6.433 -4.068 13.655 1.00 84.19 109 ARG A CA 1
ATOM 895 C C . ARG A 1 109 ? -7.308 -5.281 13.947 1.00 84.19 109 ARG A C 1
ATOM 897 O O . ARG A 1 109 ? -7.712 -5.955 12.976 1.00 84.19 109 ARG A O 1
#

Radius of gyration: 17.29 Å; chains: 1; bounding box: 54×30×45 Å

Organism: NCBI:txid1744

pLDDT: mean 81.99, std 19.03, range [38.81, 98.5]

Foldseek 3Di:
DDPDPDPDDDFFEQEQQALVSVQVQCQVAWPDDDDPPVVPCVPLVPPDDDDPDDPFDETDGPLVVVLVPGQKYWYAQNSCVRFAPDWRQHPRGTYGDPPDDHGDIDGSD